Protein AF-A0A202E7T6-F1 (afdb_monomer_lite)

Foldseek 3Di:
DLVVLLVVLLVVLVVVLVVLCVVDDPSVVVSVVSVVLSVLCVVLVVCVVVLALVSLVSLCVSLVVQLVVCVVVVVPVSNVSSVVSVVVSVVCVVVSD

Structure (mmCIF, N/CA/C/O backbone):
data_AF-A0A202E7T6-F1
#
_entry.id   AF-A0A202E7T6-F1
#
loop_
_atom_site.group_PDB
_atom_site.id
_atom_site.type_symbol
_atom_site.label_atom_id
_atom_site.label_alt_id
_atom_site.label_comp_id
_atom_site.label_asym_id
_atom_site.label_entity_id
_atom_site.label_seq_id
_atom_site.pdbx_PDB_ins_code
_atom_site.Cartn_x
_atom_site.Cartn_y
_atom_site.Cartn_z
_atom_site.occupancy
_atom_site.B_iso_or_equiv
_atom_site.auth_seq_id
_atom_site.auth_comp_id
_atom_site.auth_asym_id
_atom_site.auth_atom_id
_atom_site.pdbx_PDB_model_num
ATOM 1 N N . MET A 1 1 ? -1.613 -10.287 12.876 1.00 51.44 1 MET A N 1
ATOM 2 C CA . MET A 1 1 ? -1.466 -11.092 11.641 1.00 51.44 1 MET A CA 1
ATOM 3 C C . MET A 1 1 ? -1.466 -10.220 10.380 1.00 51.44 1 MET A C 1
ATOM 5 O O . MET A 1 1 ? -0.529 -10.335 9.606 1.00 51.44 1 MET A O 1
ATOM 9 N N . ILE A 1 2 ? -2.409 -9.279 10.209 1.00 61.62 2 ILE A N 1
ATOM 10 C CA . ILE A 1 2 ? -2.426 -8.334 9.064 1.00 61.62 2 ILE A CA 1
ATOM 11 C C . ILE A 1 2 ? -1.226 -7.403 8.988 1.00 61.62 2 ILE A C 1
ATOM 13 O O . ILE A 1 2 ? -0.716 -7.201 7.897 1.00 61.62 2 ILE A O 1
ATOM 17 N N . CYS A 1 3 ? -0.714 -6.901 10.115 1.00 61.31 3 CYS A N 1
ATOM 18 C CA . CYS A 1 3 ? 0.509 -6.098 10.069 1.00 61.31 3 CYS A CA 1
ATOM 19 C C . CYS A 1 3 ? 1.690 -6.901 9.511 1.00 61.31 3 CYS A C 1
ATOM 21 O O . CYS A 1 3 ? 2.462 -6.369 8.731 1.00 61.31 3 CYS A O 1
ATOM 23 N N . ALA A 1 4 ? 1.802 -8.190 9.852 1.00 59.94 4 ALA A N 1
ATOM 24 C CA . ALA A 1 4 ? 2.874 -9.041 9.340 1.00 59.94 4 ALA A CA 1
ATOM 25 C C . ALA A 1 4 ? 2.720 -9.308 7.834 1.00 59.94 4 ALA A C 1
ATOM 27 O O . ALA A 1 4 ? 3.704 -9.215 7.114 1.00 59.94 4 ALA A O 1
ATOM 28 N N . LEU A 1 5 ? 1.497 -9.568 7.356 1.00 64.44 5 LEU A N 1
ATOM 29 C CA . LEU A 1 5 ? 1.198 -9.736 5.926 1.00 64.44 5 LEU A CA 1
ATOM 30 C C . LEU A 1 5 ? 1.405 -8.442 5.126 1.00 64.44 5 LEU A C 1
ATOM 32 O O . LEU A 1 5 ? 1.982 -8.489 4.047 1.00 64.44 5 LEU A O 1
ATOM 36 N N . GLY A 1 6 ? 0.999 -7.293 5.671 1.00 63.97 6 GLY A N 1
ATOM 37 C CA . GLY A 1 6 ? 1.220 -5.986 5.053 1.00 63.97 6 GLY A CA 1
ATOM 38 C C . GLY A 1 6 ? 2.699 -5.602 4.998 1.00 63.97 6 GLY A C 1
ATOM 39 O O . GLY A 1 6 ? 3.163 -5.116 3.975 1.00 63.97 6 GLY A O 1
ATOM 40 N N . ILE A 1 7 ? 3.468 -5.890 6.056 1.00 67.06 7 ILE A N 1
ATOM 41 C CA . ILE A 1 7 ? 4.927 -5.694 6.068 1.00 67.06 7 ILE A CA 1
ATOM 42 C C . ILE A 1 7 ? 5.615 -6.633 5.065 1.00 67.06 7 ILE A C 1
ATOM 44 O O . ILE A 1 7 ? 6.539 -6.209 4.377 1.00 67.06 7 ILE A O 1
ATOM 48 N N . LEU A 1 8 ? 5.162 -7.886 4.946 1.00 67.88 8 LEU A N 1
ATOM 49 C CA . LEU A 1 8 ? 5.669 -8.834 3.947 1.00 67.88 8 LEU A CA 1
ATOM 50 C C . LEU A 1 8 ? 5.380 -8.364 2.518 1.00 67.88 8 LEU A C 1
ATOM 52 O O . LEU A 1 8 ? 6.287 -8.372 1.691 1.00 67.88 8 LEU A O 1
ATOM 56 N N . GLY A 1 9 ? 4.152 -7.911 2.247 1.00 67.38 9 GLY A N 1
ATOM 57 C CA . GLY A 1 9 ? 3.772 -7.323 0.961 1.00 67.38 9 GLY A CA 1
ATOM 58 C C . GLY A 1 9 ? 4.607 -6.086 0.625 1.00 67.38 9 GLY A C 1
ATOM 59 O O . GLY A 1 9 ? 5.141 -5.992 -0.474 1.00 67.38 9 GLY A O 1
ATOM 60 N N . PHE A 1 10 ? 4.825 -5.201 1.601 1.00 67.25 10 PHE A N 1
ATOM 61 C CA . PHE A 1 10 ? 5.685 -4.023 1.460 1.00 67.25 10 PHE A CA 1
ATOM 62 C C . PHE A 1 10 ? 7.141 -4.388 1.121 1.00 67.25 10 PHE A C 1
ATOM 64 O O . PHE A 1 10 ? 7.742 -3.806 0.219 1.00 67.25 10 PHE A O 1
ATOM 71 N N . LEU A 1 11 ? 7.711 -5.381 1.812 1.00 69.00 11 LEU A N 1
ATOM 72 C CA . LEU A 1 11 ? 9.072 -5.868 1.561 1.00 69.00 11 LEU A CA 1
ATOM 73 C C . LEU A 1 11 ? 9.217 -6.507 0.175 1.00 69.00 11 LEU A C 1
ATOM 75 O O . LEU A 1 11 ? 10.221 -6.282 -0.499 1.00 69.00 11 LEU A O 1
ATOM 79 N N . LEU A 1 12 ? 8.219 -7.279 -0.258 1.00 70.38 12 LEU A N 1
ATOM 80 C CA . LEU A 1 12 ? 8.199 -7.917 -1.576 1.00 70.38 12 LEU A CA 1
ATOM 81 C C . LEU A 1 12 ? 8.008 -6.899 -2.709 1.00 70.38 12 LEU A C 1
ATOM 83 O O . LEU A 1 12 ? 8.656 -7.027 -3.745 1.00 70.38 12 LEU A O 1
ATOM 87 N N . ALA A 1 13 ? 7.197 -5.858 -2.498 1.00 69.00 13 ALA A N 1
ATOM 88 C CA . ALA A 1 13 ? 6.963 -4.794 -3.475 1.00 69.00 13 ALA A CA 1
ATOM 89 C C . ALA A 1 13 ? 8.190 -3.886 -3.687 1.00 69.00 13 ALA A C 1
ATOM 91 O O . ALA A 1 13 ? 8.353 -3.291 -4.753 1.00 69.00 13 ALA A O 1
ATOM 92 N N . PHE A 1 14 ? 9.096 -3.797 -2.709 1.00 71.38 14 PHE A N 1
ATOM 93 C CA . PHE A 1 14 ? 10.280 -2.935 -2.793 1.00 71.38 14 PHE A CA 1
ATOM 94 C C . PHE A 1 14 ? 11.262 -3.335 -3.903 1.00 71.38 14 PHE A C 1
ATOM 96 O O . PHE A 1 14 ? 11.868 -2.466 -4.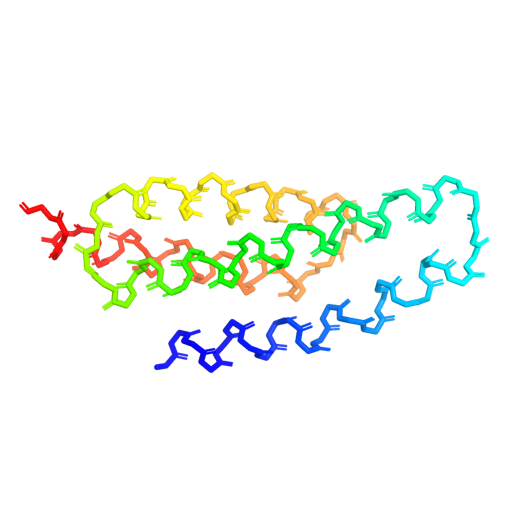531 1.00 71.38 14 PHE A O 1
ATOM 103 N N . GLY A 1 15 ? 11.407 -4.636 -4.170 1.00 74.56 15 GLY A N 1
ATOM 104 C CA . GLY A 1 15 ? 12.262 -5.159 -5.242 1.00 74.56 15 GLY A CA 1
ATOM 105 C C . GLY A 1 15 ? 11.886 -4.632 -6.637 1.00 74.56 15 GLY A C 1
ATOM 106 O O . GLY A 1 15 ? 12.715 -3.970 -7.270 1.00 74.56 15 GLY A O 1
ATOM 107 N N . PRO A 1 16 ? 10.651 -4.870 -7.121 1.00 70.94 16 PRO A N 1
ATOM 108 C CA . PRO A 1 16 ? 10.206 -4.374 -8.421 1.00 70.94 16 PRO A CA 1
ATOM 109 C C . PRO A 1 16 ? 10.141 -2.840 -8.487 1.00 70.94 16 PRO A C 1
ATOM 111 O O . PRO A 1 16 ? 10.471 -2.271 -9.526 1.00 70.94 16 PRO A O 1
ATOM 114 N N . ILE A 1 17 ? 9.814 -2.146 -7.387 1.00 73.69 17 ILE A N 1
ATOM 115 C CA . ILE A 1 17 ? 9.834 -0.671 -7.342 1.00 73.69 17 ILE A CA 1
ATOM 116 C C . ILE A 1 17 ? 11.251 -0.127 -7.578 1.00 73.69 17 ILE A C 1
ATOM 118 O O . ILE A 1 17 ? 11.430 0.800 -8.369 1.00 73.69 17 ILE A O 1
ATOM 122 N N . LEU A 1 18 ? 12.269 -0.712 -6.938 1.00 76.69 18 LEU A N 1
ATOM 123 C CA . LEU A 1 18 ? 13.668 -0.314 -7.133 1.00 76.69 18 LEU A CA 1
ATOM 124 C C . LEU A 1 18 ? 14.167 -0.611 -8.553 1.00 76.69 18 LEU A C 1
ATOM 126 O O . LEU A 1 18 ? 14.896 0.204 -9.119 1.00 76.69 18 LEU A O 1
ATOM 130 N N . GLN A 1 19 ? 13.753 -1.732 -9.153 1.00 77.00 19 GLN A N 1
ATOM 131 C CA . GLN A 1 19 ? 14.062 -2.028 -10.556 1.00 77.00 19 GLN A CA 1
ATOM 132 C C . GLN A 1 19 ? 13.440 -1.001 -11.510 1.00 77.00 19 GLN A C 1
ATOM 134 O O . GLN A 1 19 ? 14.143 -0.464 -12.365 1.00 77.00 19 GLN A O 1
ATOM 139 N N . LEU A 1 20 ? 12.155 -0.677 -11.338 1.00 73.31 20 LEU A N 1
ATOM 140 C CA . LEU A 1 20 ? 11.461 0.315 -12.166 1.00 73.31 20 LEU A CA 1
ATOM 141 C C . LEU A 1 20 ? 12.060 1.720 -12.014 1.00 73.31 20 LEU A C 1
ATOM 143 O O . LEU A 1 20 ? 12.170 2.454 -12.996 1.00 73.31 20 LEU A O 1
ATOM 147 N N . LEU A 1 21 ? 12.503 2.083 -10.806 1.00 78.56 21 LEU A N 1
ATOM 148 C CA . LEU A 1 21 ? 13.196 3.346 -10.555 1.00 78.56 21 LEU A CA 1
ATOM 149 C C . LEU A 1 21 ? 14.556 3.401 -11.272 1.00 78.56 21 LEU A C 1
ATOM 151 O O . LEU A 1 21 ? 14.919 4.441 -11.820 1.00 78.56 21 LEU A O 1
ATOM 155 N N . GLY A 1 22 ? 15.278 2.277 -11.318 1.00 78.06 22 GLY A N 1
ATOM 156 C CA . GLY A 1 22 ? 16.558 2.146 -12.019 1.00 78.06 22 GLY A CA 1
ATOM 157 C C . GLY A 1 22 ? 16.455 2.194 -13.549 1.00 78.06 22 GLY A C 1
ATOM 158 O O . GLY A 1 22 ? 17.418 2.584 -14.205 1.00 78.06 22 GLY A O 1
ATOM 159 N N . MET A 1 23 ? 15.297 1.851 -14.127 1.00 79.56 23 MET A N 1
ATOM 160 C CA . MET A 1 23 ? 15.064 1.932 -15.579 1.00 79.56 23 MET A CA 1
ATOM 161 C C . MET A 1 23 ? 14.858 3.371 -16.084 1.00 79.56 23 MET A C 1
ATOM 163 O O . MET A 1 23 ? 15.042 3.631 -17.272 1.00 79.56 23 MET A O 1
ATOM 167 N N . GLY A 1 24 ? 14.529 4.319 -15.199 1.00 76.94 24 GLY A N 1
ATOM 168 C CA . GLY A 1 24 ? 14.351 5.732 -15.544 1.00 76.94 24 GLY A CA 1
ATOM 169 C C . GLY A 1 24 ? 13.110 6.036 -16.403 1.00 76.94 24 GLY A C 1
ATOM 170 O O . GLY A 1 24 ? 12.322 5.163 -16.766 1.00 76.94 24 GLY A O 1
ATOM 171 N N . GLY A 1 25 ? 12.899 7.319 -16.718 1.00 81.56 25 GLY A N 1
ATOM 172 C CA . GLY A 1 25 ? 11.802 7.771 -17.586 1.00 81.56 25 GLY A CA 1
ATOM 173 C C . GLY A 1 25 ? 10.400 7.556 -16.994 1.00 81.56 25 GLY A C 1
ATOM 174 O O . GLY A 1 25 ? 10.185 7.748 -15.799 1.00 81.56 25 GLY A O 1
ATOM 175 N N . GLY A 1 26 ? 9.432 7.161 -17.830 1.00 75.81 26 GLY A N 1
ATOM 176 C CA . GLY A 1 26 ? 8.040 6.926 -17.409 1.00 75.81 26 GLY A CA 1
ATOM 177 C C . GLY A 1 26 ? 7.854 5.740 -16.450 1.00 75.81 26 GLY A C 1
ATOM 178 O O . GLY A 1 26 ? 6.864 5.681 -15.726 1.00 75.81 26 GLY A O 1
ATOM 179 N N . ALA A 1 27 ? 8.823 4.821 -16.398 1.00 74.62 27 ALA A N 1
ATOM 180 C CA . ALA A 1 27 ? 8.838 3.740 -15.416 1.00 74.62 27 ALA A CA 1
ATOM 181 C C . ALA A 1 27 ? 9.163 4.258 -14.001 1.00 74.62 27 ALA A C 1
ATOM 183 O O . ALA A 1 27 ? 8.599 3.771 -13.023 1.00 74.62 27 ALA A O 1
ATOM 184 N N . ALA A 1 28 ? 9.995 5.300 -13.885 1.00 74.56 28 ALA A N 1
ATOM 185 C CA . ALA A 1 28 ? 10.371 5.888 -12.599 1.00 74.56 28 ALA A CA 1
ATOM 186 C C . ALA A 1 28 ? 9.215 6.656 -11.931 1.00 74.56 28 ALA A C 1
ATOM 188 O O . ALA A 1 28 ? 9.062 6.609 -10.711 1.00 74.56 28 ALA A O 1
ATOM 189 N N . THR A 1 29 ? 8.358 7.328 -12.706 1.00 77.75 29 THR A N 1
ATOM 190 C CA . THR A 1 29 ? 7.144 7.973 -12.171 1.00 77.75 29 THR A CA 1
ATOM 191 C C . THR A 1 29 ? 6.119 6.951 -11.684 1.00 77.7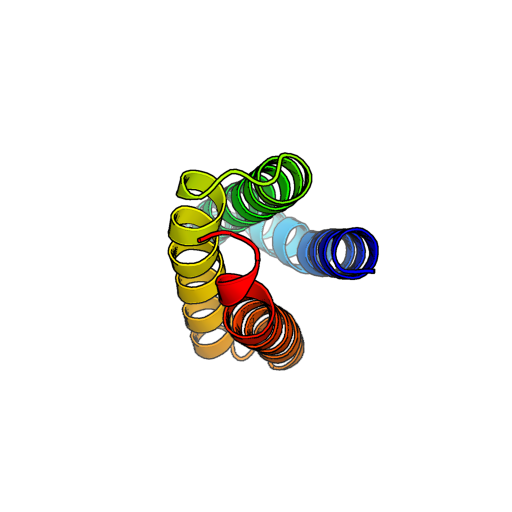5 29 THR A C 1
ATOM 193 O O . THR A 1 29 ? 5.523 7.142 -10.625 1.00 77.75 29 THR A O 1
ATOM 196 N N . LEU A 1 30 ? 5.957 5.838 -12.404 1.00 76.88 30 LEU A N 1
ATOM 197 C CA . LEU A 1 30 ? 5.148 4.695 -11.968 1.00 76.88 30 LEU A CA 1
ATOM 198 C C . LEU A 1 30 ? 5.696 4.071 -10.677 1.00 76.88 30 LEU A C 1
ATOM 200 O O . LEU A 1 30 ? 4.929 3.824 -9.747 1.00 76.88 30 LEU A O 1
ATOM 204 N N . ALA A 1 31 ? 7.017 3.899 -10.580 1.00 75.88 31 ALA A N 1
ATOM 205 C CA . ALA A 1 31 ? 7.683 3.408 -9.374 1.00 75.88 31 ALA A CA 1
ATOM 206 C C . ALA A 1 31 ? 7.423 4.312 -8.158 1.00 75.88 31 ALA A C 1
ATOM 208 O O . ALA A 1 31 ? 7.082 3.819 -7.085 1.00 75.88 31 ALA A O 1
ATOM 209 N N . LEU A 1 32 ? 7.521 5.636 -8.325 1.00 76.88 32 LEU A N 1
ATOM 210 C CA . LEU A 1 32 ? 7.218 6.603 -7.262 1.00 76.88 32 LEU A CA 1
ATOM 211 C C . LEU A 1 32 ? 5.746 6.562 -6.834 1.00 76.88 32 LEU A C 1
ATOM 213 O O . LEU A 1 32 ? 5.448 6.683 -5.646 1.00 76.88 32 LEU A O 1
ATOM 217 N N . PHE A 1 33 ? 4.824 6.359 -7.777 1.00 78.62 33 PHE A N 1
ATOM 218 C CA . PHE A 1 33 ? 3.405 6.209 -7.461 1.00 78.62 33 PHE A CA 1
ATOM 219 C C . PHE A 1 33 ? 3.132 4.928 -6.658 1.00 78.62 33 PHE A C 1
ATOM 221 O O . PHE A 1 33 ? 2.484 4.981 -5.613 1.00 78.62 33 PHE A O 1
ATOM 228 N N . LEU A 1 34 ? 3.688 3.793 -7.094 1.00 73.94 34 LEU A N 1
ATOM 229 C CA . LEU A 1 34 ? 3.614 2.505 -6.390 1.00 73.94 34 LEU A CA 1
ATOM 230 C C . LEU A 1 34 ? 4.233 2.583 -4.987 1.00 73.94 34 LEU A C 1
ATOM 232 O O . LEU A 1 34 ? 3.706 2.007 -4.032 1.00 73.94 34 LEU A O 1
ATOM 236 N N . PHE A 1 35 ? 5.319 3.340 -4.842 1.00 77.12 35 PHE A N 1
ATOM 237 C CA . PHE A 1 35 ? 5.949 3.613 -3.555 1.00 77.12 35 PHE A CA 1
ATOM 238 C C . PHE A 1 35 ? 5.029 4.411 -2.621 1.00 77.12 35 PHE A C 1
ATOM 240 O O . PHE A 1 35 ? 4.841 4.038 -1.462 1.00 77.12 35 PHE A O 1
ATOM 247 N N . GLY A 1 36 ? 4.396 5.473 -3.129 1.00 75.75 36 GLY A N 1
ATOM 248 C CA . GLY A 1 36 ? 3.406 6.247 -2.377 1.00 75.75 36 GLY A CA 1
ATOM 249 C C . GLY A 1 36 ? 2.197 5.407 -1.953 1.00 75.75 36 GLY A C 1
ATOM 250 O O . GLY A 1 36 ? 1.730 5.522 -0.820 1.00 75.75 36 GLY A O 1
ATOM 251 N N . LEU A 1 37 ? 1.735 4.507 -2.825 1.00 77.00 37 LEU A N 1
ATOM 252 C CA . LEU A 1 37 ? 0.632 3.592 -2.531 1.00 77.00 37 LEU A CA 1
ATOM 253 C C . LEU A 1 37 ? 0.983 2.607 -1.402 1.00 77.00 37 LEU A C 1
ATOM 255 O O . LEU A 1 37 ? 0.174 2.375 -0.506 1.00 77.00 37 LEU A O 1
ATOM 259 N N . ASN A 1 38 ? 2.219 2.103 -1.390 1.00 74.25 38 ASN A N 1
ATOM 260 C CA . ASN A 1 38 ? 2.741 1.256 -0.316 1.00 74.25 38 ASN A CA 1
ATOM 261 C C . ASN A 1 38 ? 2.789 1.990 1.037 1.00 74.25 38 ASN A C 1
ATOM 263 O O . ASN A 1 38 ? 2.426 1.425 2.070 1.00 74.25 38 ASN A O 1
ATOM 267 N N . ILE A 1 39 ? 3.178 3.270 1.045 1.00 74.50 39 ILE A N 1
ATOM 268 C CA . ILE A 1 39 ? 3.117 4.108 2.255 1.00 74.50 39 ILE A CA 1
ATOM 269 C C . ILE A 1 39 ? 1.665 4.283 2.718 1.00 74.50 39 ILE A C 1
ATOM 271 O O . ILE A 1 39 ? 1.384 4.192 3.915 1.00 74.50 39 ILE A O 1
ATOM 275 N N . ALA A 1 40 ? 0.731 4.495 1.788 1.00 73.00 40 ALA A N 1
ATOM 276 C CA . ALA A 1 40 ? -0.687 4.617 2.108 1.00 73.00 40 ALA A CA 1
ATOM 277 C C . ALA A 1 40 ? -1.255 3.327 2.727 1.00 73.00 40 ALA A C 1
ATOM 279 O O . ALA A 1 40 ? -1.992 3.399 3.711 1.00 73.00 40 ALA A O 1
ATOM 280 N N . HIS A 1 41 ? -0.863 2.144 2.237 1.00 70.44 41 HIS A N 1
ATOM 281 C CA . HIS A 1 41 ? -1.218 0.865 2.872 1.00 70.44 41 HIS A CA 1
ATOM 282 C C . HIS A 1 41 ? -0.694 0.759 4.307 1.00 70.44 41 HIS A C 1
ATOM 284 O O . HIS A 1 41 ? -1.420 0.303 5.192 1.00 70.44 41 HIS A O 1
ATOM 290 N N . LEU A 1 42 ? 0.529 1.226 4.565 1.00 69.69 42 LEU A N 1
ATOM 291 C CA . LEU A 1 42 ? 1.111 1.282 5.909 1.00 69.69 42 LEU A CA 1
ATOM 292 C C . LEU A 1 42 ? 0.311 2.203 6.844 1.00 69.69 42 LEU A C 1
ATOM 294 O O . LEU A 1 42 ? -0.024 1.807 7.962 1.00 69.69 42 LEU A O 1
ATOM 298 N N . LEU A 1 43 ? -0.061 3.398 6.374 1.00 69.62 43 LEU A N 1
ATOM 299 C CA . LEU A 1 43 ? -0.900 4.339 7.127 1.00 69.62 43 LEU A CA 1
ATOM 300 C C . LEU A 1 43 ? -2.280 3.758 7.442 1.00 69.62 43 LEU A C 1
ATOM 302 O O . LEU A 1 43 ? -2.774 3.904 8.558 1.00 69.62 43 LEU A O 1
ATOM 306 N N . VAL A 1 44 ? -2.882 3.055 6.485 1.00 71.19 44 VAL A N 1
ATOM 307 C CA . VAL A 1 44 ? -4.152 2.352 6.675 1.00 71.19 44 VAL A CA 1
ATOM 308 C C . VAL A 1 44 ? -4.036 1.280 7.757 1.00 71.19 44 VAL A C 1
ATOM 310 O O . VAL A 1 44 ? -4.906 1.194 8.619 1.00 71.19 44 VAL A O 1
ATOM 313 N N . ILE A 1 45 ? -2.970 0.474 7.749 1.00 70.94 45 ILE A N 1
ATOM 314 C CA . ILE A 1 45 ? -2.746 -0.558 8.773 1.00 70.94 45 ILE A CA 1
ATOM 315 C C . ILE A 1 45 ? -2.627 0.079 10.163 1.00 70.94 45 ILE A C 1
ATOM 317 O O . ILE A 1 45 ? -3.209 -0.428 11.122 1.00 70.94 45 ILE A O 1
ATOM 321 N N . ILE A 1 46 ? -1.928 1.212 10.274 1.00 68.06 46 ILE A N 1
ATOM 322 C CA . ILE A 1 46 ? -1.825 1.975 11.525 1.00 68.06 46 ILE A CA 1
ATOM 323 C C . ILE A 1 46 ? -3.200 2.511 11.954 1.00 68.06 46 ILE A C 1
ATOM 325 O O . ILE A 1 46 ? -3.572 2.384 13.118 1.00 68.06 46 ILE A O 1
ATOM 329 N N . GLY A 1 47 ? -3.993 3.050 11.026 1.00 65.25 47 GLY A N 1
ATOM 330 C CA . GLY A 1 47 ? -5.350 3.522 11.313 1.00 65.25 47 GLY A CA 1
ATOM 331 C C . GLY A 1 47 ? -6.314 2.399 11.728 1.00 65.25 47 GLY A C 1
ATOM 332 O O . GLY A 1 47 ? -7.150 2.595 12.610 1.00 65.25 47 GLY A O 1
ATOM 333 N N . LEU A 1 48 ? -6.160 1.200 11.157 1.00 65.81 48 LEU A N 1
ATOM 334 C CA . LEU A 1 48 ? -6.912 0.003 11.545 1.00 65.81 48 LEU A CA 1
ATOM 335 C C . LEU A 1 48 ? -6.533 -0.490 12.948 1.00 65.81 48 LEU A C 1
ATOM 337 O O . LEU A 1 48 ? -7.407 -0.959 13.676 1.00 65.81 48 LEU A O 1
ATOM 341 N N . LEU A 1 49 ? -5.267 -0.346 13.361 1.00 68.94 49 LEU A N 1
ATOM 342 C CA . LEU A 1 49 ? -4.846 -0.624 14.742 1.00 68.94 49 LEU A CA 1
ATOM 343 C C . LEU A 1 49 ? -5.516 0.312 15.755 1.00 68.94 49 LEU A C 1
ATOM 345 O O . LEU A 1 49 ? -5.746 -0.091 16.891 1.00 68.94 49 LEU A O 1
ATOM 349 N N . GLN A 1 50 ? -5.860 1.534 15.347 1.00 68.75 50 GLN A N 1
ATOM 350 C CA . GLN A 1 50 ? -6.551 2.512 16.190 1.00 68.75 50 GLN A CA 1
ATOM 351 C C . GLN A 1 50 ? -8.081 2.349 16.199 1.00 68.75 50 GLN A C 1
ATOM 353 O O . GLN A 1 50 ? -8.771 3.186 16.771 1.00 68.75 50 GLN A O 1
ATOM 358 N N . MET A 1 51 ? -8.624 1.293 15.576 1.00 63.31 51 MET A N 1
ATOM 359 C CA . MET A 1 51 ? -10.072 1.052 15.472 1.00 63.31 51 MET A CA 1
ATOM 360 C C . MET A 1 51 ? -10.880 2.240 14.921 1.00 63.31 51 MET A C 1
ATOM 362 O O . MET A 1 51 ? -12.032 2.451 15.286 1.00 63.31 51 MET A O 1
ATOM 366 N N . SER A 1 52 ? -10.293 3.020 14.012 1.00 65.06 52 SER A N 1
ATOM 367 C CA . SER A 1 52 ? -10.972 4.174 13.424 1.00 65.06 52 SER A CA 1
ATOM 368 C C . SER A 1 52 ? -11.818 3.783 12.207 1.00 65.06 52 SER A C 1
ATOM 370 O O . SER A 1 52 ? -11.305 3.221 11.237 1.00 65.06 52 SER A O 1
ATOM 372 N N . ALA A 1 53 ? -13.105 4.145 12.212 1.00 66.69 53 ALA A N 1
ATOM 373 C CA . ALA A 1 53 ? -14.019 3.905 11.091 1.00 66.69 53 ALA A CA 1
ATOM 374 C C . ALA A 1 53 ? -13.579 4.619 9.797 1.00 66.69 53 ALA A C 1
ATOM 376 O O . ALA A 1 53 ? -13.745 4.086 8.700 1.00 66.69 53 ALA A O 1
ATOM 377 N N . THR A 1 54 ? -12.945 5.794 9.898 1.00 68.94 54 THR A N 1
ATOM 378 C CA . THR A 1 54 ? -12.418 6.502 8.720 1.00 68.94 54 THR A CA 1
ATOM 379 C C . THR A 1 54 ? -11.239 5.768 8.090 1.00 68.94 54 THR A C 1
ATOM 381 O O . THR A 1 54 ? -11.120 5.752 6.866 1.00 68.94 54 THR A O 1
ATOM 384 N N . ALA A 1 55 ? -10.403 5.099 8.889 1.00 67.06 55 ALA A N 1
ATOM 385 C CA . ALA A 1 55 ? -9.291 4.302 8.375 1.00 67.06 55 ALA A CA 1
ATOM 386 C C . ALA A 1 55 ? -9.772 3.105 7.545 1.00 67.06 55 ALA A C 1
ATOM 388 O O . ALA A 1 55 ? -9.115 2.733 6.576 1.00 67.06 55 ALA A O 1
ATOM 389 N N . LEU A 1 56 ? -10.938 2.545 7.878 1.00 68.88 56 LEU A N 1
ATOM 390 C CA . LEU A 1 56 ? -11.541 1.429 7.154 1.00 68.88 56 LEU A CA 1
ATOM 391 C C . LEU A 1 56 ? -12.016 1.843 5.751 1.00 68.88 56 LEU A C 1
ATOM 393 O O . LEU A 1 56 ? -11.762 1.130 4.783 1.00 68.88 56 LEU A O 1
ATOM 397 N N . THR A 1 57 ? -12.615 3.029 5.609 1.00 75.56 57 THR A N 1
ATOM 398 C CA . THR A 1 57 ? -12.996 3.580 4.296 1.00 75.56 57 THR A CA 1
ATOM 399 C C . THR A 1 57 ? -11.775 3.804 3.407 1.00 75.56 57 THR A C 1
ATOM 401 O O . THR A 1 57 ? -11.754 3.369 2.256 1.00 75.56 57 THR A O 1
ATOM 404 N N . TRP A 1 58 ? -10.723 4.427 3.946 1.00 73.69 58 TRP A N 1
ATOM 405 C CA . TRP A 1 58 ? -9.473 4.623 3.210 1.00 73.69 58 TRP A CA 1
ATOM 406 C C . TRP A 1 58 ? -8.780 3.296 2.885 1.00 73.69 58 TRP A C 1
ATOM 408 O O . TRP A 1 58 ? -8.186 3.174 1.816 1.00 73.69 58 TRP A O 1
ATOM 418 N N . ALA A 1 59 ? -8.919 2.278 3.740 1.00 72.88 59 ALA A N 1
ATOM 419 C CA . ALA A 1 59 ? -8.405 0.943 3.469 1.00 72.88 59 ALA A CA 1
ATOM 420 C C . ALA A 1 59 ? -8.979 0.356 2.183 1.00 72.88 59 ALA A C 1
ATOM 422 O O . ALA A 1 59 ? -8.218 -0.086 1.327 1.00 72.88 59 ALA A O 1
ATOM 423 N N . TYR 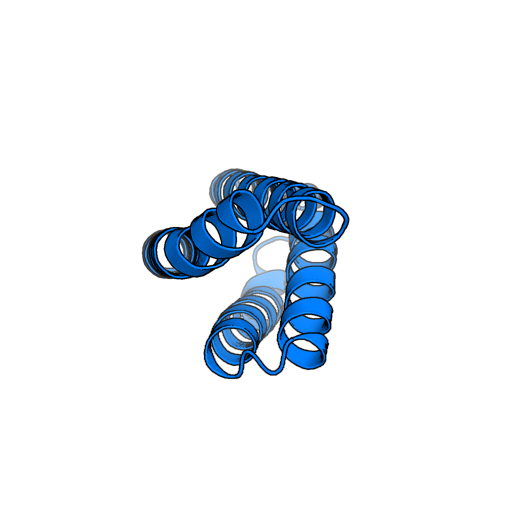A 1 60 ? -10.302 0.403 2.016 1.00 76.00 60 TYR A N 1
ATOM 424 C CA . TYR A 1 60 ? -10.947 -0.088 0.800 1.00 76.00 60 TYR A CA 1
ATOM 425 C C . TYR A 1 60 ? -10.489 0.654 -0.448 1.00 76.00 60 TYR A C 1
ATOM 427 O O . TYR A 1 60 ? -10.259 0.026 -1.477 1.00 76.00 60 TYR A O 1
ATOM 435 N N . VAL A 1 61 ? -10.320 1.974 -0.357 1.00 81.19 61 VAL A N 1
ATOM 436 C CA . VAL A 1 61 ? -9.872 2.788 -1.490 1.00 81.19 61 VAL A CA 1
ATOM 437 C C . VAL A 1 61 ? -8.435 2.431 -1.876 1.00 81.19 61 VAL A C 1
ATOM 439 O O . VAL A 1 61 ? -8.179 2.100 -3.030 1.00 81.19 61 VAL A O 1
ATOM 442 N N . PHE A 1 62 ? -7.495 2.433 -0.927 1.00 80.88 62 PHE A N 1
ATOM 443 C CA . PHE A 1 62 ? -6.084 2.179 -1.231 1.00 80.88 62 PHE A CA 1
ATOM 444 C C . PHE A 1 62 ? -5.803 0.720 -1.605 1.00 80.88 62 PHE A C 1
ATOM 446 O O . PHE A 1 62 ? -5.041 0.473 -2.539 1.00 80.88 62 PHE A O 1
ATOM 453 N N . TYR A 1 63 ? -6.414 -0.257 -0.928 1.00 76.50 63 TYR A N 1
ATOM 454 C CA . TYR A 1 63 ? -6.281 -1.667 -1.317 1.00 76.50 63 TYR A CA 1
ATOM 455 C C . TYR A 1 63 ? -7.046 -1.992 -2.602 1.00 76.50 63 TYR A C 1
ATOM 457 O O . TYR A 1 63 ? -6.585 -2.826 -3.372 1.00 76.50 63 TYR A O 1
ATOM 465 N N . GLY A 1 64 ? -8.159 -1.309 -2.887 1.00 79.25 64 GLY A N 1
ATOM 466 C CA . GLY A 1 64 ? -8.877 -1.443 -4.156 1.00 79.25 64 GLY A CA 1
ATOM 467 C C . GLY A 1 64 ? -8.073 -0.915 -5.346 1.00 79.25 64 GLY A C 1
ATOM 468 O O . GLY A 1 64 ? -7.973 -1.589 -6.368 1.00 79.25 64 GLY A O 1
ATOM 469 N N . ILE A 1 65 ? -7.442 0.256 -5.203 1.00 81.19 65 ILE A N 1
ATOM 470 C CA . ILE A 1 65 ? -6.533 0.799 -6.225 1.00 81.19 65 ILE A CA 1
ATOM 471 C C . ILE A 1 65 ? -5.301 -0.103 -6.384 1.00 81.19 65 ILE A C 1
ATOM 473 O O . ILE A 1 65 ? -4.892 -0.366 -7.511 1.00 81.19 65 ILE A O 1
ATOM 477 N N . GLY A 1 66 ? -4.746 -0.607 -5.276 1.00 78.25 66 GLY A N 1
ATOM 478 C CA . GLY A 1 66 ? -3.637 -1.568 -5.291 1.00 78.25 66 GLY A CA 1
ATOM 479 C C . GLY A 1 66 ? -3.982 -2.836 -6.068 1.00 78.25 66 GLY A C 1
ATOM 480 O O . GLY A 1 66 ? -3.282 -3.173 -7.012 1.00 78.25 66 GLY A O 1
ATOM 481 N N . LEU A 1 67 ? -5.129 -3.453 -5.771 1.00 79.00 67 LEU A N 1
ATOM 482 C CA . LEU A 1 67 ? -5.629 -4.629 -6.486 1.00 79.00 67 LEU A CA 1
ATOM 483 C C . LEU A 1 67 ? -5.773 -4.380 -7.998 1.00 79.00 67 LEU A C 1
ATOM 485 O O . LEU A 1 67 ? -5.402 -5.232 -8.801 1.00 79.00 67 LEU A O 1
ATOM 489 N N . LEU A 1 68 ? -6.321 -3.226 -8.396 1.00 82.25 68 LEU A N 1
ATOM 490 C CA . LEU A 1 68 ? -6.457 -2.867 -9.811 1.00 82.25 68 LEU A CA 1
ATOM 491 C C . LEU A 1 68 ? -5.093 -2.713 -10.491 1.00 82.25 68 LEU A C 1
ATOM 493 O O . LEU A 1 68 ? -4.920 -3.182 -11.614 1.00 82.25 68 LEU A O 1
ATOM 497 N N . LEU A 1 69 ? -4.132 -2.078 -9.819 1.00 78.19 69 LEU A N 1
ATOM 498 C CA . LEU A 1 69 ? -2.767 -1.939 -10.324 1.00 78.19 69 LEU A CA 1
ATOM 499 C C . LEU A 1 69 ? -2.066 -3.287 -10.450 1.00 78.19 69 LEU A C 1
ATOM 501 O O . LEU A 1 69 ? -1.467 -3.548 -11.490 1.00 78.19 69 LEU A O 1
ATOM 505 N N . ASP A 1 70 ? -2.189 -4.147 -9.443 1.00 77.50 70 ASP A N 1
ATOM 506 C CA . ASP A 1 70 ? -1.624 -5.495 -9.461 1.00 77.50 70 ASP A CA 1
ATOM 507 C C . ASP A 1 70 ? -2.194 -6.305 -10.638 1.00 77.50 70 ASP A C 1
ATOM 509 O O . ASP A 1 70 ? -1.447 -6.957 -11.368 1.00 77.50 70 ASP A O 1
ATOM 513 N N . LEU A 1 71 ? -3.502 -6.190 -10.910 1.00 79.69 71 LEU A N 1
ATOM 514 C CA . LEU A 1 71 ? -4.141 -6.813 -12.077 1.00 79.69 71 LEU A CA 1
ATOM 515 C C . LEU A 1 71 ? -3.590 -6.286 -13.409 1.00 79.69 71 LEU A C 1
ATOM 517 O O . LEU A 1 71 ? -3.342 -7.074 -14.320 1.00 79.69 71 LEU A O 1
ATOM 521 N N . VAL A 1 72 ? -3.408 -4.968 -13.537 1.00 80.25 72 VAL A N 1
ATOM 522 C CA . VAL A 1 72 ? -2.878 -4.336 -14.761 1.00 80.25 72 VAL A CA 1
ATOM 523 C C . VAL A 1 72 ? -1.421 -4.729 -15.002 1.00 80.25 72 VAL A C 1
ATOM 525 O O . VAL A 1 72 ? -1.024 -4.945 -16.146 1.00 80.25 72 VAL A O 1
ATOM 528 N N . MET A 1 73 ? -0.634 -4.852 -13.934 1.00 73.38 73 MET A N 1
ATOM 529 C CA . MET A 1 73 ? 0.777 -5.242 -13.989 1.00 73.38 73 MET A CA 1
ATOM 530 C C . MET A 1 73 ? 0.979 -6.763 -14.056 1.00 73.38 73 MET A C 1
ATOM 532 O O . MET A 1 73 ? 2.117 -7.221 -14.125 1.00 73.38 73 MET A O 1
ATOM 536 N N . VAL A 1 74 ? -0.108 -7.548 -14.071 1.00 77.38 74 VAL A N 1
ATOM 537 C CA . VAL A 1 74 ? -0.091 -9.023 -14.060 1.00 77.38 74 VAL A CA 1
ATOM 538 C C . VAL A 1 74 ? 0.674 -9.575 -12.841 1.00 77.38 74 VAL A C 1
ATOM 540 O O . VAL A 1 74 ? 1.230 -10.673 -12.867 1.00 77.38 74 VAL A O 1
ATOM 543 N N . ASP A 1 75 ? 0.682 -8.826 -11.736 1.00 72.75 75 ASP A N 1
ATOM 544 C CA . ASP A 1 75 ? 1.237 -9.274 -10.463 1.00 72.75 75 ASP A CA 1
ATOM 545 C C . ASP A 1 75 ? 0.183 -10.081 -9.699 1.00 72.75 75 ASP A C 1
ATOM 547 O O . ASP A 1 75 ? -0.595 -9.581 -8.883 1.00 72.75 75 ASP A O 1
ATOM 551 N N . VAL A 1 76 ? 0.152 -11.379 -9.996 1.00 73.06 76 VAL A N 1
ATOM 552 C CA . VAL A 1 76 ? -0.792 -12.328 -9.395 1.00 73.06 76 VAL A CA 1
ATOM 553 C C . VAL A 1 76 ? -0.614 -12.413 -7.878 1.00 73.06 76 VAL A C 1
ATOM 555 O O . VAL A 1 76 ? -1.595 -12.607 -7.164 1.00 73.06 76 VAL A O 1
ATOM 558 N N . ILE A 1 77 ? 0.616 -12.264 -7.375 1.00 73.31 77 ILE A N 1
ATOM 559 C CA . ILE A 1 77 ? 0.917 -12.367 -5.942 1.00 73.31 77 ILE A CA 1
ATOM 560 C C . ILE A 1 77 ? 0.424 -11.111 -5.224 1.00 73.31 77 ILE A C 1
ATOM 562 O O . ILE A 1 77 ? -0.275 -11.235 -4.215 1.00 73.31 77 ILE A O 1
ATOM 566 N N . GLY A 1 78 ? 0.728 -9.926 -5.765 1.00 70.12 78 GLY A N 1
ATOM 567 C CA . GLY A 1 78 ? 0.213 -8.651 -5.260 1.00 70.12 78 GLY A CA 1
ATOM 568 C C . GLY A 1 78 ? -1.314 -8.648 -5.194 1.00 70.12 78 GLY A C 1
ATOM 569 O O . GLY A 1 78 ? -1.896 -8.427 -4.128 1.00 70.12 78 GLY A O 1
ATOM 570 N N . ALA A 1 79 ? -1.969 -9.056 -6.286 1.00 74.25 79 ALA A N 1
ATOM 571 C CA . ALA A 1 79 ? -3.425 -9.122 -6.364 1.00 74.25 79 ALA A CA 1
ATOM 572 C C . ALA A 1 79 ? -4.029 -10.085 -5.327 1.00 74.25 79 ALA A C 1
ATOM 574 O O . ALA A 1 79 ? -5.063 -9.786 -4.726 1.00 74.25 79 ALA A O 1
ATOM 575 N N . LEU A 1 80 ? -3.383 -11.228 -5.071 1.00 75.81 80 LEU A N 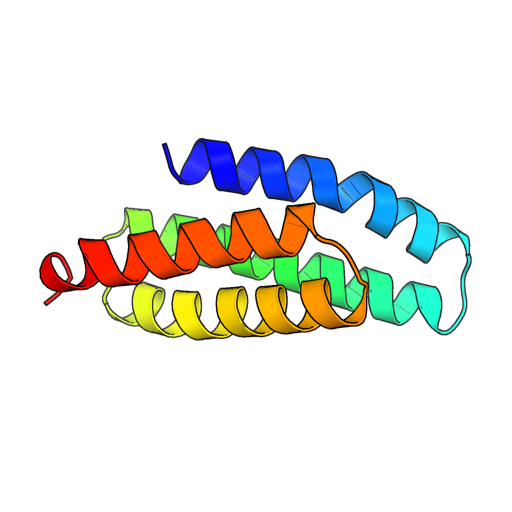1
ATOM 576 C CA . LEU A 1 80 ? -3.820 -12.188 -4.051 1.00 75.81 80 LEU A CA 1
ATOM 577 C C . LEU A 1 80 ? -3.724 -11.595 -2.642 1.00 75.81 80 LEU A C 1
ATOM 579 O O . LEU A 1 80 ? -4.659 -11.732 -1.854 1.00 75.81 80 LEU A O 1
ATOM 583 N N . ILE A 1 81 ? -2.624 -10.905 -2.333 1.00 75.06 81 ILE A N 1
ATOM 584 C CA . ILE A 1 81 ? -2.416 -10.243 -1.039 1.00 75.06 81 ILE A CA 1
ATOM 585 C C . ILE A 1 81 ? -3.456 -9.133 -0.842 1.00 75.06 81 ILE A C 1
ATOM 587 O O . ILE A 1 81 ? -4.173 -9.134 0.163 1.00 75.06 81 ILE A O 1
ATOM 591 N N . SER A 1 82 ? -3.590 -8.236 -1.820 1.00 72.88 82 SER A N 1
ATOM 592 C CA . SER A 1 82 ? -4.572 -7.148 -1.832 1.00 72.88 82 SER A CA 1
ATOM 593 C C . SER A 1 82 ? -6.007 -7.681 -1.684 1.00 72.88 82 SER A C 1
ATOM 595 O O . SER A 1 82 ? -6.792 -7.163 -0.885 1.00 72.88 82 SER A O 1
ATOM 597 N N . GLY A 1 83 ? -6.341 -8.777 -2.376 1.00 73.94 83 GLY A N 1
ATOM 598 C CA . GLY A 1 83 ? -7.644 -9.440 -2.301 1.00 73.94 83 GLY A CA 1
ATOM 599 C C . GLY A 1 83 ? -7.938 -10.072 -0.938 1.00 73.94 83 GLY A C 1
ATOM 600 O O . GLY A 1 83 ? -9.027 -9.881 -0.396 1.00 73.94 83 GLY A O 1
ATOM 601 N N . ILE A 1 84 ? -6.967 -10.770 -0.338 1.00 77.62 84 ILE A N 1
ATOM 602 C CA . ILE A 1 84 ? -7.104 -11.343 1.012 1.00 77.62 84 ILE A CA 1
ATOM 603 C C . ILE A 1 84 ? -7.334 -10.236 2.047 1.00 77.62 84 ILE A C 1
ATOM 605 O O . ILE A 1 84 ? -8.171 -10.389 2.940 1.00 77.62 84 ILE A O 1
ATOM 609 N N . ILE A 1 85 ? -6.627 -9.110 1.927 1.00 74.50 85 ILE A N 1
ATOM 610 C CA . ILE A 1 85 ? -6.762 -7.983 2.856 1.00 74.50 85 ILE A CA 1
ATOM 611 C C . ILE A 1 85 ? -8.143 -7.330 2.730 1.00 74.50 85 ILE A C 1
ATOM 613 O O . ILE A 1 85 ? -8.784 -7.077 3.752 1.00 74.50 85 ILE A O 1
ATOM 617 N N . LEU A 1 86 ? -8.648 -7.132 1.507 1.00 76.56 86 LEU A N 1
ATOM 618 C CA . LEU A 1 86 ? -10.011 -6.643 1.273 1.00 76.56 86 LEU A CA 1
ATOM 619 C C . LEU A 1 86 ? -11.067 -7.600 1.839 1.00 76.56 86 LEU A C 1
ATOM 621 O O . LEU A 1 86 ? -11.981 -7.162 2.536 1.00 76.56 86 LEU A O 1
ATOM 625 N N . PHE A 1 87 ? -10.928 -8.906 1.606 1.00 77.50 87 PHE A N 1
ATOM 626 C CA . PHE A 1 87 ? -11.866 -9.906 2.124 1.00 77.50 87 PHE A CA 1
ATOM 627 C C . PHE A 1 87 ? -11.878 -9.943 3.659 1.00 77.50 87 PHE A C 1
ATOM 629 O O . PHE A 1 87 ? -12.934 -10.052 4.293 1.00 77.50 87 PHE A O 1
ATOM 636 N N . TYR A 1 88 ? -10.705 -9.794 4.275 1.00 74.12 88 TYR A N 1
ATOM 637 C CA . TYR A 1 88 ? -10.587 -9.676 5.722 1.00 74.12 88 TYR A CA 1
ATOM 638 C C . TYR A 1 88 ? -11.237 -8.389 6.247 1.00 74.12 88 TYR A C 1
ATOM 640 O O . TYR A 1 88 ? -11.974 -8.436 7.231 1.00 74.12 88 TYR A O 1
ATOM 648 N N . LEU A 1 89 ? -11.002 -7.246 5.595 1.00 73.06 89 LEU A N 1
ATOM 649 C CA . LEU A 1 89 ? -11.628 -5.970 5.954 1.00 73.06 89 LEU A CA 1
ATOM 650 C C . LEU A 1 89 ? -13.155 -6.063 5.916 1.00 73.06 89 LEU A C 1
ATOM 652 O O . LEU A 1 89 ? -13.806 -5.597 6.851 1.00 73.06 89 LEU A O 1
ATOM 656 N N . VAL A 1 90 ? -13.723 -6.733 4.907 1.00 74.56 90 VAL A N 1
ATOM 657 C CA . VAL A 1 90 ? -15.173 -6.989 4.827 1.00 74.56 90 VAL A CA 1
ATOM 658 C C . VAL A 1 90 ? -15.616 -7.857 5.994 1.00 74.56 90 VAL A C 1
ATOM 660 O O . VAL A 1 90 ? -16.571 -7.514 6.692 1.00 74.56 90 VAL A O 1
ATOM 663 N N . SER A 1 91 ? -14.871 -8.926 6.269 1.00 74.75 91 SER A N 1
ATOM 664 C CA . SER A 1 91 ? -15.178 -9.858 7.352 1.00 74.75 91 SER A CA 1
ATOM 665 C C . SER A 1 91 ? -15.130 -9.211 8.733 1.00 74.75 91 SER A C 1
ATOM 667 O O . SER A 1 91 ? -15.868 -9.642 9.608 1.00 74.75 91 SER A O 1
ATOM 669 N N . VAL A 1 92 ? -14.302 -8.184 8.952 1.00 68.69 92 VAL A N 1
ATOM 670 C CA . VAL A 1 92 ? -14.136 -7.515 10.259 1.00 68.69 92 VAL A CA 1
ATOM 671 C C . VAL A 1 92 ? -14.821 -6.148 10.321 1.00 68.69 92 VAL A C 1
ATOM 673 O O . VAL A 1 92 ? -14.890 -5.553 11.391 1.00 68.69 92 VAL A O 1
ATOM 676 N N . SER A 1 93 ? -15.418 -5.681 9.222 1.00 65.88 93 SER A N 1
ATOM 677 C CA . SER A 1 93 ? -16.139 -4.400 9.145 1.00 65.88 93 SER A CA 1
ATOM 678 C C . SER A 1 93 ? -17.200 -4.224 10.244 1.00 65.88 93 SER A C 1
ATOM 680 O O . SER A 1 93 ? -17.335 -3.134 10.792 1.00 65.88 93 SER A O 1
ATOM 682 N N . HIS A 1 94 ? -17.857 -5.313 10.659 1.00 62.38 94 HIS A N 1
ATOM 683 C CA . HIS A 1 94 ? -18.838 -5.336 11.750 1.00 62.38 94 HIS A CA 1
ATOM 684 C C . HIS A 1 94 ? -18.275 -4.958 13.133 1.00 62.38 94 HIS A C 1
ATOM 686 O O . HIS A 1 94 ? -19.052 -4.660 14.029 1.00 62.38 94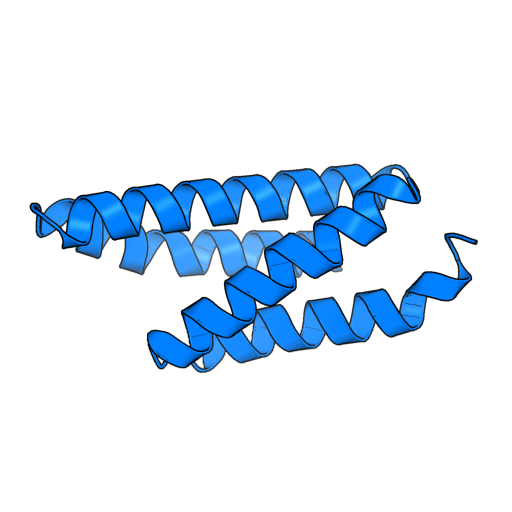 HIS A O 1
ATOM 692 N N . LYS A 1 95 ? -16.949 -4.991 13.339 1.00 59.16 95 LYS A N 1
ATOM 693 C CA . LYS A 1 95 ? -16.309 -4.570 14.602 1.00 59.16 95 LYS A CA 1
ATOM 694 C C . LYS A 1 95 ? -16.010 -3.072 14.667 1.00 59.16 95 LYS A C 1
ATOM 696 O O . LYS A 1 95 ? -15.615 -2.594 15.723 1.00 59.16 95 LYS A O 1
ATOM 701 N N . PHE A 1 96 ? -16.131 -2.366 13.544 1.00 56.94 96 PHE A N 1
ATOM 702 C CA . PHE A 1 96 ? -15.866 -0.928 13.437 1.00 56.94 96 PHE A CA 1
ATOM 703 C C . PHE A 1 96 ? -17.160 -0.102 13.279 1.00 56.94 96 PHE A C 1
ATOM 705 O O . PHE A 1 96 ? -17.075 1.095 13.007 1.00 56.94 96 PHE A O 1
ATOM 712 N N . THR A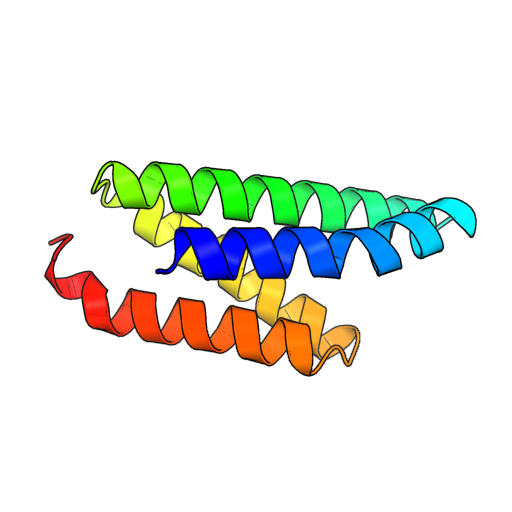 1 97 ? -18.333 -0.742 13.406 1.00 51.34 97 THR A N 1
ATOM 713 C CA . THR A 1 97 ? -19.658 -0.100 13.543 1.00 51.34 97 THR A CA 1
ATOM 714 C C . THR A 1 97 ? -20.012 -0.015 15.019 1.00 51.34 97 THR A C 1
ATOM 716 O O . THR A 1 97 ? -20.534 1.041 15.432 1.00 51.34 97 THR A O 1
#

Organism: NCBI:txid253108

pLDDT: mean 72.26, std 6.25, range [51.34, 82.25]

Radius of gyration: 13.67 Å; chains: 1; bounding box: 36×20×34 Å

Secondary structure (DSSP, 8-state):
-HHHHHHHHHHHHHHHHHHHHHH-THHHHHHHHHHHHHHHHHHHHHHHHTT-HHHHHHHHHHHHHHHHHHHHTT-HHHHHHHHHHHHHHHHHGGG--

Sequence (97 aa):
MICALGILGFLLAFGPILQLLGMGGGAATLALFLFGLNIAHLLVIIGLLQMSATALTWAYVFYGIGLLLDLVMVDVIGALISGIILFYLVSVSHKFT